Protein AF-A0A6V7JHY6-F1 (afdb_monomer)

Foldseek 3Di:
DDDDFFEEEDELCQCVDDDPSRDDPVNDDPVRGPHYHYPDWDADPVRDTHRPDCCSPPVD

InterPro domains:
  IPR001223 Glycoside hydrolase family 18, catalytic domain [PF00704] (5-58)
  IPR001223 Glycoside hydrolase family 18, catalytic domain [PS51910] (4-60)
  IPR017853 Glycoside hydrolase superfamily [SSF51445] (5-58)
  IPR050314 Glycosyl hydrolase f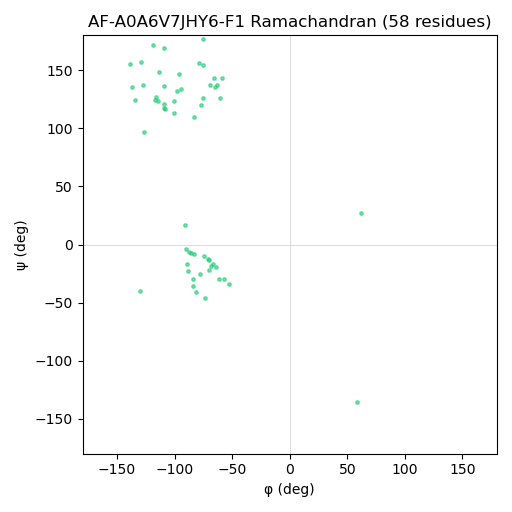amily 18 [PTHR11177] (3-59)

Organism: NCBI:txid1563983

Nearest PDB structures (foldseek):
  5y2b-assembly1_A  TM=9.836E-01  e=3.789E-05  Ostrinia furnacalis
  6le7-assembly1_A  TM=9.793E-01  e=6.446E-04  Caenorhabditis elegans
  5xep-assembly2_E  TM=9.111E-01  e=1.287E-03  Mus musculus
  6jm8-assembly1_A  TM=9.202E-01  e=1.477E-03  Ostrinia furnacalis
  5xep-assembly1_B  TM=9.111E-01  e=1.696E-03  Mus musculus

Solvent-accessible surface area (backbone atoms only — not comparable to full-atom values): 3983 Å² total; per-residue (Å²): 141,80,83,88,78,40,79,40,79,44,54,68,70,36,51,74,39,69,78,91,64,40,38,54,81,87,72,61,65,73,88,77,40,77,40,79,43,81,41,62,75,33,66,49,98,83,73,42,85,40,68,61,48,56,58,78,69,73,74,110

Structure (mmCIF, N/CA/C/O backbone):
data_AF-A0A6V7JHY6-F1
#
_entry.id   AF-A0A6V7JHY6-F1
#
loop_
_atom_site.group_PDB
_atom_site.id
_atom_site.type_symbol
_atom_site.label_atom_id
_atom_site.label_alt_id
_atom_site.label_comp_id
_atom_site.label_asym_id
_atom_site.label_entity_id
_atom_site.label_seq_id
_atom_site.pdbx_PDB_ins_code
_atom_site.Cartn_x
_atom_site.Cartn_y
_atom_site.Cartn_z
_atom_site.occupancy
_atom_site.B_iso_or_equiv
_atom_site.auth_seq_id
_atom_site.auth_comp_id
_atom_site.auth_asym_id
_atom_site.auth_atom_id
_atom_site.pdbx_PDB_model_num
ATOM 1 N N . ASN A 1 1 ? -22.528 -18.612 11.934 1.00 54.59 1 ASN A N 1
ATOM 2 C CA . ASN A 1 1 ? -22.244 -17.225 12.359 1.00 54.59 1 ASN A CA 1
ATOM 3 C C . ASN A 1 1 ? -20.938 -16.790 11.728 1.00 54.59 1 ASN A C 1
ATOM 5 O O . ASN A 1 1 ? -19.906 -17.316 12.114 1.00 54.59 1 ASN A O 1
ATOM 9 N N . GLY A 1 2 ? -20.988 -15.950 10.694 1.00 75.75 2 GLY A N 1
ATOM 10 C CA . GLY A 1 2 ? -19.788 -15.345 10.112 1.00 75.75 2 GLY A CA 1
ATOM 11 C C . GLY A 1 2 ? -19.618 -13.945 10.685 1.00 75.75 2 GLY A C 1
ATOM 12 O O . GLY A 1 2 ? -20.598 -13.210 10.745 1.00 75.75 2 GLY A O 1
ATOM 13 N N . GLU A 1 3 ? -18.414 -13.599 11.132 1.00 83.38 3 GLU A N 1
ATOM 14 C CA . GLU A 1 3 ? -18.096 -12.225 11.525 1.00 83.38 3 GLU A CA 1
ATOM 15 C C . GLU A 1 3 ? -18.214 -11.291 10.312 1.00 83.38 3 GLU A C 1
ATOM 17 O O . GLU A 1 3 ? -17.789 -11.639 9.202 1.00 83.38 3 GLU A O 1
ATOM 22 N N . GLU A 1 4 ? -18.813 -10.116 10.517 1.00 91.38 4 GLU A N 1
ATOM 23 C CA . GLU A 1 4 ? -18.914 -9.082 9.489 1.00 91.38 4 GLU A CA 1
ATOM 24 C C . GLU A 1 4 ? -17.520 -8.565 9.123 1.00 91.38 4 GLU A C 1
ATOM 26 O O . GLU A 1 4 ? -16.682 -8.305 9.987 1.00 91.38 4 GLU A O 1
ATOM 31 N N . ARG A 1 5 ? -17.259 -8.417 7.820 1.00 95.69 5 ARG A N 1
ATOM 32 C CA . ARG A 1 5 ? -15.967 -7.956 7.308 1.00 95.69 5 ARG A CA 1
ATOM 33 C C . ARG A 1 5 ? -16.120 -6.610 6.619 1.00 95.69 5 ARG A C 1
ATOM 35 O O . ARG A 1 5 ? -16.835 -6.497 5.629 1.00 95.69 5 ARG A O 1
ATOM 42 N N . ILE A 1 6 ? -15.360 -5.626 7.088 1.00 97.31 6 ILE A N 1
ATOM 43 C CA . ILE A 1 6 ? -15.087 -4.376 6.371 1.00 97.31 6 ILE A CA 1
ATOM 44 C C . ILE A 1 6 ? -13.697 -4.495 5.746 1.00 97.31 6 ILE A C 1
ATOM 46 O O . ILE A 1 6 ? -12.702 -4.592 6.473 1.00 97.31 6 ILE A O 1
ATOM 50 N N . VAL A 1 7 ? -13.642 -4.533 4.415 1.00 97.69 7 VAL A N 1
ATOM 51 C CA . VAL A 1 7 ? -12.411 -4.728 3.637 1.00 97.69 7 VAL A CA 1
ATOM 52 C C . VAL A 1 7 ? -12.034 -3.419 2.956 1.00 97.69 7 VAL A C 1
ATOM 54 O O . VAL A 1 7 ? -12.761 -2.922 2.098 1.00 97.69 7 VAL A O 1
ATOM 57 N N . CYS A 1 8 ? -10.885 -2.870 3.330 1.00 98.44 8 CYS A N 1
ATOM 58 C CA . CYS A 1 8 ? -10.388 -1.598 2.824 1.00 98.44 8 CYS A CA 1
ATOM 59 C C . CYS A 1 8 ? -9.183 -1.820 1.915 1.00 98.44 8 CYS A C 1
ATOM 61 O O . CYS A 1 8 ? -8.276 -2.572 2.258 1.00 98.44 8 CYS A O 1
ATOM 63 N N . TYR A 1 9 ? -9.143 -1.128 0.780 1.00 98.44 9 TYR A N 1
ATOM 64 C CA . TYR A 1 9 ? -7.988 -1.129 -0.113 1.00 98.44 9 TYR A CA 1
ATOM 65 C C . TYR A 1 9 ? -7.175 0.148 0.097 1.00 98.44 9 TYR A C 1
ATOM 67 O O . TYR A 1 9 ? -7.693 1.254 -0.056 1.00 98.44 9 TYR A O 1
ATOM 75 N N . TYR A 1 10 ? -5.89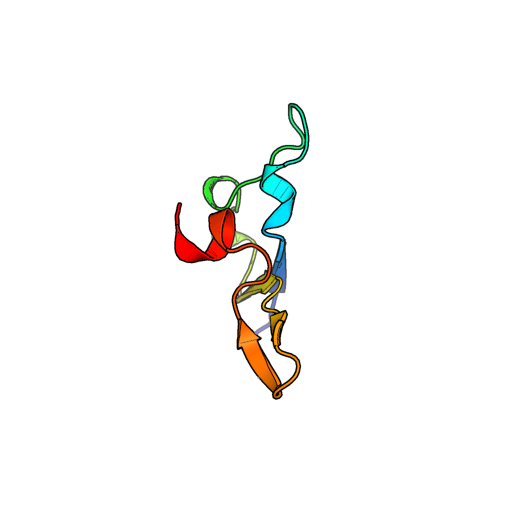4 -0.005 0.418 1.00 98.12 10 TYR A N 1
ATOM 76 C CA . TYR A 1 10 ? -4.924 1.084 0.405 1.00 98.12 10 TYR A CA 1
ATOM 77 C C . TYR A 1 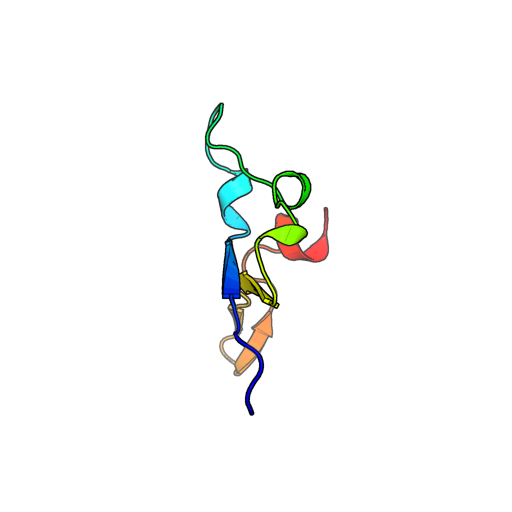10 ? -4.197 1.095 -0.937 1.00 98.12 10 TYR A C 1
ATOM 79 O O . TYR A 1 10 ? -3.739 0.056 -1.394 1.00 98.12 10 TYR A O 1
ATOM 87 N N . THR A 1 11 ? -4.064 2.268 -1.553 1.00 98.06 11 THR A N 1
ATOM 88 C CA . THR A 1 11 ? -3.405 2.424 -2.855 1.00 98.06 11 THR A CA 1
ATOM 89 C C . THR A 1 11 ? -2.072 3.143 -2.679 1.00 98.06 11 THR A C 1
ATOM 91 O O . THR A 1 11 ? -2.046 4.294 -2.236 1.00 98.06 11 THR A O 1
ATOM 94 N N . ASN A 1 12 ? -0.960 2.483 -3.010 1.00 95.94 12 ASN A N 1
ATOM 95 C CA . ASN A 1 12 ? 0.388 3.015 -2.756 1.00 95.94 12 ASN A CA 1
ATOM 96 C C . ASN A 1 12 ? 0.666 4.344 -3.485 1.00 95.94 12 ASN A C 1
ATOM 98 O O . ASN A 1 12 ? 1.349 5.217 -2.953 1.00 95.94 12 ASN A O 1
ATOM 102 N N . TRP A 1 13 ? 0.044 4.559 -4.645 1.00 97.06 13 TRP A N 1
ATOM 103 C CA . TRP A 1 13 ? 0.191 5.777 -5.440 1.00 97.06 13 TRP A CA 1
ATOM 104 C C . TRP A 1 13 ? -0.552 6.991 -4.862 1.00 97.06 13 TRP A C 1
ATOM 106 O O . TRP A 1 13 ? -0.352 8.117 -5.325 1.00 97.06 13 TRP A O 1
ATOM 116 N N . SER A 1 14 ? -1.410 6.809 -3.850 1.00 98.00 14 SER A N 1
ATOM 117 C CA . SER A 1 14 ? -2.150 7.916 -3.223 1.00 98.00 14 SER A CA 1
ATOM 118 C C . SER A 1 14 ? -1.240 8.931 -2.515 1.00 98.00 14 SER A C 1
ATOM 120 O O . SER A 1 14 ? -1.608 10.100 -2.372 1.00 98.00 14 SER A O 1
ATOM 122 N N . VAL A 1 15 ? -0.006 8.535 -2.194 1.00 96.81 15 VAL A N 1
ATOM 123 C CA . VAL A 1 15 ? 1.040 9.409 -1.642 1.00 96.81 15 VAL A CA 1
ATOM 124 C C . VAL A 1 15 ? 1.543 10.457 -2.638 1.00 96.81 15 VAL A C 1
ATOM 126 O O . VAL A 1 15 ? 2.146 11.449 -2.231 1.00 96.81 15 VAL A O 1
ATOM 129 N N . TYR A 1 16 ? 1.303 10.269 -3.936 1.00 96.88 16 TYR A N 1
ATOM 130 C CA . TYR A 1 16 ? 1.720 11.211 -4.977 1.00 96.88 16 TYR A CA 1
ATOM 131 C C . TYR A 1 16 ? 0.669 12.275 -5.290 1.00 96.88 16 TYR A C 1
ATOM 133 O O . TYR A 1 16 ? 0.922 13.176 -6.088 1.00 96.88 16 TYR A O 1
ATOM 141 N N . ARG A 1 17 ? -0.516 12.201 -4.675 1.00 98.38 17 ARG A N 1
ATOM 142 C CA . ARG A 1 17 ? -1.539 13.236 -4.838 1.00 98.38 17 ARG A CA 1
ATOM 143 C C . ARG A 1 17 ? -1.058 14.563 -4.231 1.00 98.38 17 ARG A C 1
ATOM 145 O O . ARG A 1 17 ? -0.399 14.553 -3.189 1.00 98.38 17 ARG A O 1
ATOM 152 N N . PRO A 1 18 ? -1.385 15.709 -4.850 1.00 97.75 18 PRO A N 1
ATOM 153 C CA . PRO A 1 18 ? -0.967 17.009 -4.347 1.00 97.75 18 PRO A CA 1
ATOM 154 C C . PRO A 1 18 ? -1.788 17.450 -3.127 1.00 97.75 18 PRO A C 1
ATOM 156 O O . PRO A 1 18 ? -2.956 17.091 -2.966 1.00 97.75 18 PRO A O 1
ATOM 159 N N . GLY A 1 19 ? -1.177 18.299 -2.297 1.00 97.06 19 GLY A N 1
ATOM 160 C CA . GLY A 1 19 ? -1.854 19.005 -1.209 1.00 97.06 19 GLY A CA 1
ATOM 161 C C . GLY A 1 19 ? -2.531 18.078 -0.199 1.00 97.06 19 GLY A C 1
ATOM 162 O O . GLY A 1 19 ? -1.963 17.075 0.228 1.00 97.06 19 GLY A O 1
ATOM 163 N N . THR A 1 20 ? -3.759 18.423 0.181 1.00 97.38 20 THR A N 1
ATOM 164 C CA . THR A 1 20 ? -4.555 17.700 1.187 1.00 97.38 20 THR A CA 1
ATOM 165 C C . THR A 1 20 ? -5.063 16.339 0.714 1.00 97.38 20 THR A C 1
ATOM 167 O O . THR A 1 20 ? -5.512 15.545 1.533 1.00 97.38 20 THR A O 1
ATOM 170 N N . ALA A 1 21 ? -4.984 16.047 -0.588 1.00 97.50 21 ALA A N 1
ATOM 171 C CA . ALA A 1 21 ? -5.354 14.746 -1.137 1.00 97.50 21 ALA A CA 1
ATOM 172 C C . ALA A 1 21 ? -4.225 13.706 -1.023 1.00 97.50 21 ALA A C 1
ATOM 174 O O . ALA A 1 21 ? -4.454 12.532 -1.332 1.00 97.50 21 ALA A O 1
ATOM 175 N N . LYS A 1 22 ? -3.019 14.124 -0.603 1.00 98.38 22 LYS A N 1
ATOM 176 C CA . LYS A 1 22 ? -1.898 13.233 -0.298 1.00 98.38 22 LYS A CA 1
ATOM 177 C C . LYS A 1 22 ? -2.290 12.279 0.820 1.00 98.38 22 LYS A C 1
ATOM 179 O O . LYS A 1 22 ? -2.694 12.720 1.891 1.00 98.38 22 LYS A O 1
ATOM 184 N N . TYR A 1 23 ? -2.131 10.986 0.574 1.00 98.25 23 TYR A N 1
ATOM 185 C CA . TYR A 1 23 ? -2.526 9.958 1.526 1.00 98.25 23 TYR A CA 1
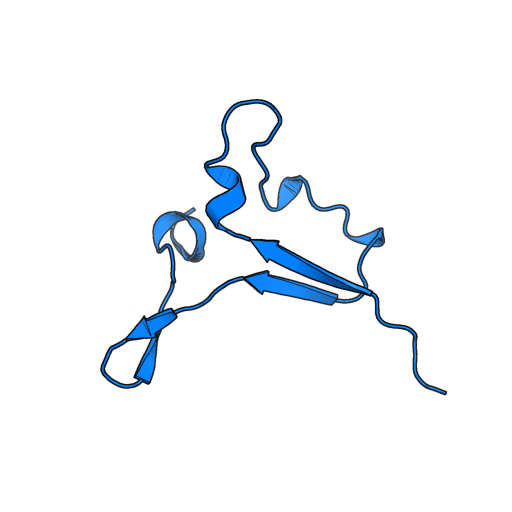ATOM 186 C C . TYR A 1 23 ? -1.417 8.913 1.655 1.00 98.25 23 TYR A C 1
ATOM 188 O O . TYR A 1 23 ? -0.954 8.361 0.663 1.00 98.25 23 TYR A O 1
ATOM 196 N N . SER A 1 24 ? -0.946 8.678 2.873 1.00 96.75 24 SER A N 1
ATOM 197 C CA . SER A 1 24 ? 0.063 7.677 3.217 1.00 96.75 24 SER A CA 1
ATOM 198 C C . SER A 1 24 ? -0.524 6.653 4.196 1.00 96.75 24 SER A C 1
ATOM 200 O O . SER A 1 24 ? -1.627 6.859 4.712 1.00 96.75 24 SER A O 1
ATOM 202 N N . PRO A 1 25 ? 0.189 5.556 4.515 1.00 96.25 25 PRO A N 1
ATOM 203 C CA . PRO A 1 25 ? -0.311 4.562 5.465 1.00 96.25 25 PRO A CA 1
ATOM 204 C C . PRO A 1 25 ? -0.639 5.157 6.842 1.00 96.25 25 PRO A C 1
ATOM 206 O O . PRO A 1 25 ? -1.565 4.706 7.506 1.00 96.25 25 PRO A O 1
ATOM 209 N N . GLN A 1 26 ? 0.062 6.222 7.246 1.00 96.56 26 GLN A N 1
ATOM 210 C CA . GLN A 1 26 ? -0.176 6.930 8.510 1.00 96.56 26 GLN A CA 1
ATOM 211 C C . GLN A 1 26 ? -1.533 7.649 8.559 1.00 96.56 26 GLN A C 1
ATOM 213 O O . GLN A 1 26 ? -1.985 8.018 9.638 1.00 96.56 26 GLN A O 1
ATOM 218 N N . ASN A 1 27 ? -2.191 7.861 7.417 1.00 97.56 27 ASN A N 1
ATOM 219 C CA . ASN A 1 27 ? -3.522 8.464 7.364 1.00 97.56 27 ASN A CA 1
ATOM 220 C C . ASN A 1 27 ? -4.658 7.442 7.546 1.00 97.56 27 ASN A C 1
ATOM 222 O O . ASN A 1 27 ? -5.820 7.842 7.648 1.00 97.56 27 ASN A O 1
ATOM 226 N N . ILE A 1 28 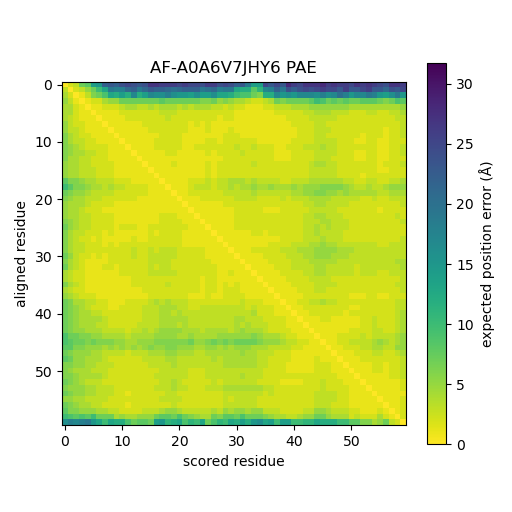? -4.352 6.141 7.572 1.00 97.94 28 ILE A N 1
ATOM 227 C CA . ILE A 1 28 ? -5.348 5.079 7.738 1.00 97.94 28 ILE A CA 1
ATOM 228 C C . ILE A 1 28 ? -5.791 5.029 9.197 1.00 97.94 28 ILE A C 1
ATOM 230 O O . ILE A 1 28 ? -4.971 4.880 10.098 1.00 97.94 28 ILE A O 1
ATOM 234 N N . ASN A 1 29 ? -7.103 5.100 9.431 1.00 97.88 29 ASN A N 1
ATOM 235 C CA . ASN A 1 29 ? -7.674 4.791 10.736 1.00 97.88 29 ASN A CA 1
ATOM 236 C C . ASN A 1 29 ? -7.864 3.263 10.850 1.00 97.88 29 ASN A C 1
ATOM 238 O O . ASN A 1 29 ? -8.744 2.720 10.174 1.00 97.88 29 ASN A O 1
ATOM 242 N N . PRO A 1 30 ? -7.080 2.561 11.691 1.00 95.75 30 PRO A N 1
ATOM 243 C CA . PRO A 1 30 ? -7.095 1.100 11.751 1.00 95.75 30 PRO A CA 1
ATOM 244 C C . PRO A 1 30 ? -8.380 0.527 12.362 1.00 95.75 30 PRO A C 1
ATOM 246 O O . PRO A 1 30 ? -8.633 -0.662 12.217 1.00 95.75 30 PRO A O 1
ATOM 249 N N . TYR A 1 31 ? -9.210 1.348 13.013 1.00 96.81 31 TYR A N 1
ATOM 250 C CA . TYR A 1 31 ? -10.450 0.900 13.654 1.00 96.81 31 TYR A CA 1
ATOM 251 C C . TYR A 1 31 ? -11.664 0.898 12.716 1.00 96.81 31 TYR A C 1
ATOM 253 O O . TYR A 1 31 ? -12.734 0.441 13.106 1.00 96.81 31 TYR A O 1
ATOM 261 N N . LEU A 1 32 ? -11.523 1.411 11.488 1.00 97.00 32 LEU A N 1
ATOM 262 C CA . LEU A 1 32 ? -12.613 1.444 10.503 1.00 97.00 32 LEU A CA 1
ATOM 263 C C . LEU A 1 32 ? -12.682 0.183 9.634 1.00 97.00 32 LEU A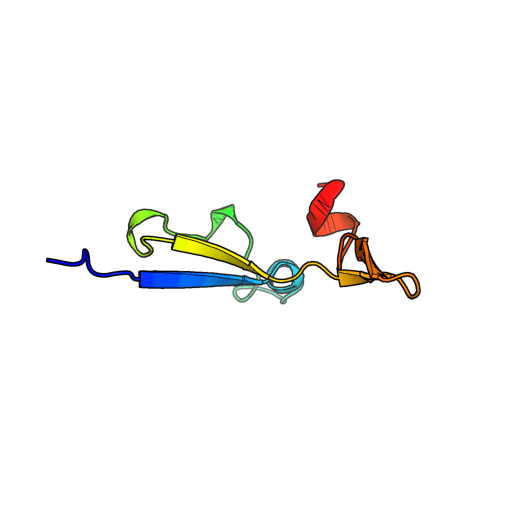 C 1
ATOM 265 O O . LEU A 1 32 ? -13.691 -0.043 8.973 1.00 97.00 32 LEU A O 1
ATOM 269 N N . CYS A 1 33 ? -11.616 -0.619 9.601 1.00 97.38 33 CYS A N 1
ATOM 270 C CA . CYS A 1 33 ? -11.474 -1.755 8.699 1.00 97.38 33 CYS A CA 1
ATOM 271 C C . CYS A 1 33 ? -11.130 -3.013 9.494 1.00 97.38 33 CYS A C 1
ATOM 273 O O . CYS A 1 33 ? -10.264 -2.989 10.360 1.00 97.38 33 CYS A O 1
ATOM 275 N N . THR A 1 34 ? -11.757 -4.134 9.149 1.00 96.88 34 THR A N 1
ATOM 276 C CA . THR A 1 34 ? -11.380 -5.454 9.692 1.00 96.88 34 THR A CA 1
ATOM 277 C C . THR A 1 34 ? -10.214 -6.072 8.919 1.00 96.88 34 THR A C 1
ATOM 279 O O . THR A 1 34 ? -9.438 -6.842 9.470 1.00 96.88 34 THR A O 1
ATOM 282 N N . HIS A 1 35 ? -10.103 -5.741 7.629 1.00 97.38 35 HIS A N 1
ATOM 283 C CA . HIS A 1 35 ? -9.058 -6.215 6.730 1.00 97.38 35 HIS A CA 1
ATOM 284 C C . HIS A 1 35 ? -8.567 -5.038 5.892 1.00 97.38 35 HIS A C 1
ATOM 286 O O . HIS A 1 35 ? -9.373 -4.273 5.355 1.00 97.38 35 HIS A O 1
ATOM 292 N N . LEU A 1 36 ? -7.250 -4.922 5.751 1.00 97.94 36 LEU A N 1
ATOM 293 C CA . LEU A 1 36 ? -6.611 -3.938 4.888 1.00 97.94 36 LEU A CA 1
ATOM 294 C C . LEU A 1 36 ? -5.841 -4.665 3.784 1.00 97.94 36 LEU A C 1
ATOM 296 O O . LEU A 1 36 ? -5.021 -5.535 4.065 1.00 97.94 36 LEU A O 1
ATOM 300 N N . ILE A 1 37 ? -6.104 -4.301 2.532 1.00 98.31 37 ILE A N 1
ATOM 301 C CA . ILE A 1 37 ? -5.443 -4.850 1.350 1.00 98.31 37 ILE A CA 1
ATOM 302 C C . ILE A 1 37 ? -4.531 -3.778 0.767 1.00 98.31 37 ILE A C 1
ATOM 304 O O . ILE A 1 37 ? -4.989 -2.703 0.380 1.00 98.31 37 ILE A O 1
ATOM 308 N N . TYR A 1 38 ? -3.237 -4.079 0.684 1.00 97.44 38 TYR A N 1
ATOM 309 C CA . TYR A 1 38 ? -2.271 -3.233 -0.007 1.00 97.44 38 TYR A CA 1
ATOM 310 C C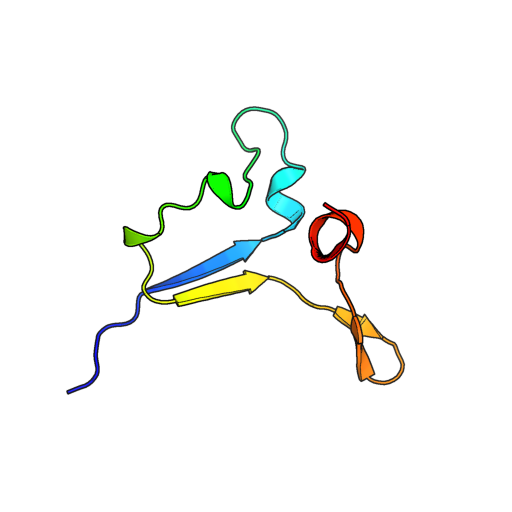 . TYR A 1 38 ? -2.399 -3.437 -1.522 1.00 97.44 38 TYR A C 1
ATOM 312 O O . TYR A 1 38 ? -2.236 -4.550 -2.025 1.00 97.44 38 TYR A O 1
ATOM 320 N N . ALA A 1 39 ? -2.709 -2.368 -2.248 1.00 96.81 39 ALA A N 1
ATOM 321 C CA . ALA A 1 39 ? -2.981 -2.373 -3.677 1.00 96.81 39 ALA A CA 1
ATOM 322 C C . ALA A 1 39 ? -1.932 -1.529 -4.427 1.00 96.81 39 ALA A C 1
ATOM 324 O O . ALA A 1 39 ? -1.754 -0.350 -4.119 1.00 96.81 39 ALA A O 1
ATOM 325 N N . PHE A 1 40 ? -1.223 -2.062 -5.422 1.00 96.81 40 PHE A N 1
ATOM 326 C CA . PHE A 1 40 ? -1.192 -3.456 -5.890 1.00 96.81 40 PHE A CA 1
ATOM 327 C C . PHE A 1 40 ? 0.249 -3.951 -5.984 1.00 96.81 40 PHE A C 1
ATOM 329 O O . PHE A 1 40 ? 1.167 -3.159 -6.153 1.00 96.81 40 PHE A O 1
ATOM 336 N N . GLY A 1 41 ? 0.431 -5.271 -5.926 1.00 96.25 41 GLY A N 1
ATOM 337 C CA . GLY A 1 41 ? 1.627 -5.912 -6.465 1.00 96.25 41 GLY A CA 1
ATOM 338 C C . GLY A 1 41 ? 1.525 -6.049 -7.986 1.00 96.25 41 GLY A C 1
ATOM 339 O O . GLY A 1 41 ? 0.429 -6.070 -8.549 1.00 96.25 41 GLY A O 1
ATOM 340 N N . GLY A 1 42 ? 2.667 -6.147 -8.658 1.00 95.75 42 GLY A N 1
ATOM 341 C CA . GLY A 1 42 ? 2.746 -6.419 -10.089 1.00 95.75 42 GLY A CA 1
ATOM 342 C C . GLY A 1 42 ? 3.273 -7.820 -10.380 1.00 95.75 42 GLY A C 1
ATOM 343 O O . GLY A 1 42 ? 3.836 -8.485 -9.514 1.00 95.75 42 GLY A O 1
ATOM 344 N N . PHE A 1 43 ? 3.168 -8.231 -11.641 1.00 97.31 43 PHE A N 1
ATOM 345 C CA . PHE A 1 43 ? 3.871 -9.402 -12.157 1.00 97.31 43 PHE A CA 1
ATOM 346 C C . PHE A 1 43 ? 4.916 -8.993 -13.197 1.00 97.31 43 PHE A C 1
ATOM 348 O O . PHE A 1 43 ? 4.785 -7.984 -13.905 1.00 97.31 43 PHE A O 1
ATOM 355 N N . THR A 1 44 ? 6.000 -9.749 -13.266 1.00 96.69 44 THR A N 1
ATOM 356 C CA . THR A 1 44 ? 6.944 -9.712 -14.382 1.00 96.69 44 THR A CA 1
ATOM 357 C C . THR A 1 44 ? 6.356 -10.429 -15.608 1.00 96.69 44 THR A C 1
ATOM 359 O O . THR A 1 44 ? 5.262 -10.992 -15.560 1.00 96.69 44 THR A O 1
ATOM 362 N N . LYS A 1 45 ? 7.081 -10.422 -16.735 1.00 96.94 45 LYS A N 1
ATOM 363 C CA . LYS A 1 45 ? 6.663 -11.155 -17.946 1.00 96.94 45 LYS A CA 1
ATOM 364 C C . LYS A 1 45 ? 6.758 -12.679 -17.781 1.00 96.94 45 LYS A C 1
ATOM 366 O O . LYS A 1 45 ? 6.093 -13.404 -18.507 1.00 96.94 45 LYS A O 1
ATOM 371 N N . ASP A 1 46 ? 7.573 -13.142 -16.840 1.00 97.69 46 ASP A N 1
ATOM 372 C CA . ASP A 1 46 ? 7.772 -14.541 -16.447 1.00 97.69 46 ASP A CA 1
ATOM 373 C C . ASP A 1 46 ? 6.840 -14.987 -15.303 1.00 97.69 46 ASP A C 1
ATOM 375 O O . ASP A 1 46 ? 7.064 -16.030 -14.699 1.00 97.69 46 ASP A O 1
ATOM 379 N N . ASN A 1 47 ? 5.768 -14.233 -15.024 1.00 96.50 47 ASN A N 1
ATOM 380 C CA . ASN A 1 47 ? 4.765 -14.534 -13.993 1.00 96.50 47 ASN A CA 1
ATOM 381 C C . ASN A 1 47 ? 5.313 -14.587 -12.555 1.00 96.50 47 ASN A C 1
ATOM 383 O O . ASN A 1 47 ? 4.727 -15.242 -11.692 1.00 96.50 47 ASN A O 1
ATOM 387 N N . THR A 1 48 ? 6.400 -13.870 -12.263 1.00 98.06 48 THR A N 1
ATOM 388 C CA . THR A 1 48 ? 6.915 -13.717 -10.896 1.00 98.06 48 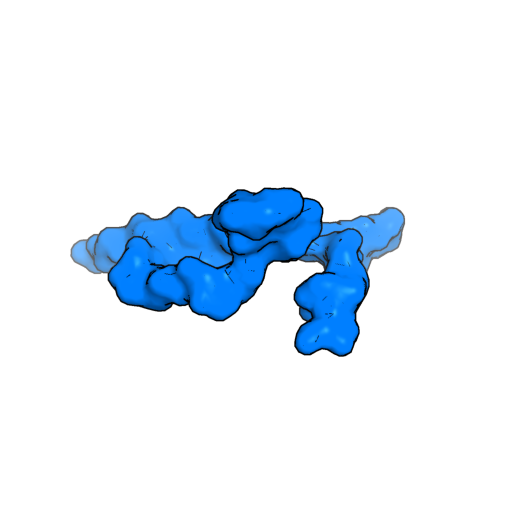THR A CA 1
ATOM 389 C C . THR A 1 48 ? 6.412 -12.420 -10.262 1.00 98.06 48 THR A C 1
ATOM 391 O O . THR A 1 48 ? 6.153 -11.428 -10.949 1.00 98.06 48 THR A O 1
ATOM 394 N N . LEU A 1 49 ? 6.198 -12.435 -8.942 1.00 96.75 49 LEU A N 1
ATOM 395 C CA . LEU A 1 49 ? 5.710 -11.270 -8.199 1.00 96.75 49 LEU A CA 1
ATOM 396 C C . LEU A 1 49 ? 6.795 -10.187 -8.155 1.00 96.75 49 LEU A C 1
ATOM 398 O O . LEU A 1 49 ? 7.960 -10.471 -7.881 1.00 96.75 49 LEU A O 1
ATOM 402 N N . LYS A 1 50 ? 6.398 -8.933 -8.369 1.00 96.69 50 LYS A N 1
ATOM 403 C CA . LYS A 1 50 ? 7.264 -7.758 -8.238 1.00 96.69 50 LYS A CA 1
ATOM 404 C C . LYS A 1 50 ? 6.525 -6.604 -7.549 1.00 96.69 50 LYS A C 1
ATOM 406 O O . LYS A 1 50 ? 5.297 -6.531 -7.652 1.00 96.69 50 LYS A O 1
ATOM 411 N N . PRO A 1 51 ? 7.238 -5.667 -6.903 1.00 96.88 51 PRO A N 1
ATOM 412 C CA . PRO A 1 51 ? 6.638 -4.400 -6.496 1.00 96.88 51 PRO A CA 1
ATOM 413 C C . PRO A 1 51 ? 6.098 -3.650 -7.721 1.00 96.88 51 PRO A C 1
ATOM 415 O O . PRO A 1 51 ? 6.685 -3.712 -8.810 1.00 96.88 51 PRO A O 1
ATOM 418 N N . PHE A 1 52 ? 4.967 -2.969 -7.555 1.00 96.12 52 PHE A N 1
ATOM 419 C CA . PHE A 1 52 ? 4.391 -2.135 -8.610 1.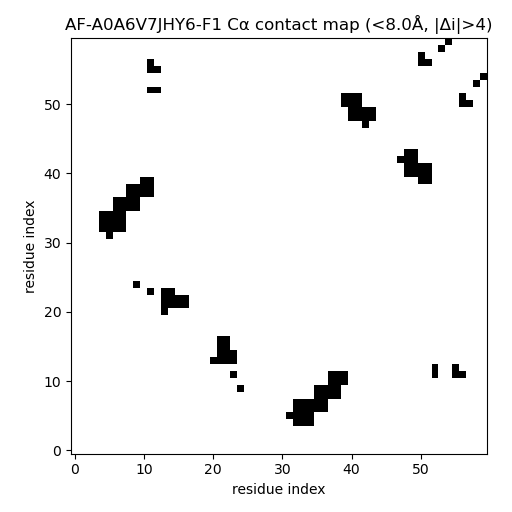00 96.12 52 PHE A CA 1
ATOM 420 C C . PHE A 1 52 ? 5.077 -0.769 -8.643 1.00 96.12 52 PHE A C 1
ATOM 422 O O . PHE A 1 52 ? 5.424 -0.279 -9.717 1.00 96.12 52 PHE A O 1
ATOM 429 N N . ASP A 1 53 ? 5.348 -0.206 -7.467 1.00 96.44 53 ASP A N 1
ATOM 430 C CA . ASP A 1 53 ? 6.170 0.981 -7.272 1.00 96.44 53 ASP A CA 1
ATOM 431 C C . ASP A 1 53 ? 7.265 0.658 -6.255 1.00 96.44 53 ASP A C 1
ATOM 433 O O . ASP A 1 53 ? 7.066 0.738 -5.046 1.00 96.44 53 ASP A O 1
ATOM 437 N N . LYS A 1 54 ? 8.456 0.312 -6.752 1.00 95.88 54 LYS A N 1
ATOM 438 C CA . LYS A 1 54 ? 9.587 -0.112 -5.916 1.00 95.88 54 LYS A CA 1
ATOM 439 C C . LYS A 1 54 ? 9.910 0.879 -4.789 1.00 95.88 54 LYS A C 1
ATOM 441 O O . LYS A 1 54 ? 10.296 0.443 -3.705 1.00 95.88 54 LYS A O 1
ATOM 446 N N . TYR A 1 55 ? 9.735 2.179 -5.028 1.00 95.56 55 TYR A N 1
ATOM 447 C CA . TYR A 1 55 ? 10.078 3.198 -4.046 1.00 95.56 55 TYR A CA 1
ATOM 448 C C . TYR A 1 55 ? 9.077 3.235 -2.882 1.00 95.56 55 TYR A C 1
ATOM 450 O O . TYR A 1 55 ? 9.506 3.241 -1.732 1.00 95.56 55 TYR A O 1
ATOM 458 N N . GLN A 1 56 ? 7.761 3.213 -3.141 1.00 95.56 56 GLN A N 1
ATOM 459 C CA . GLN A 1 56 ? 6.765 3.154 -2.049 1.00 95.56 56 GLN A CA 1
ATOM 460 C C . GLN A 1 56 ? 6.596 1.762 -1.445 1.00 95.56 56 GLN A C 1
ATOM 462 O O . GLN A 1 56 ? 6.142 1.655 -0.307 1.00 95.56 56 GLN A O 1
ATOM 467 N N . ASP A 1 57 ? 6.896 0.713 -2.208 1.00 94.38 57 ASP A N 1
ATOM 468 C CA . ASP A 1 57 ? 6.634 -0.660 -1.784 1.00 94.38 57 ASP A CA 1
ATOM 469 C C . ASP A 1 57 ? 7.759 -1.219 -0.905 1.00 94.38 57 ASP A C 1
ATOM 471 O O . ASP A 1 57 ? 7.476 -2.007 -0.006 1.00 94.38 57 ASP A O 1
ATOM 475 N N . ILE A 1 58 ? 9.024 -0.860 -1.180 1.00 94.56 58 ILE A N 1
ATOM 476 C CA . ILE A 1 58 ? 10.203 -1.523 -0.589 1.00 94.56 58 ILE A CA 1
ATOM 477 C C . ILE A 1 58 ? 11.215 -0.548 0.025 1.00 94.56 58 ILE A C 1
ATOM 479 O O . ILE A 1 58 ? 11.829 -0.872 1.038 1.00 94.56 58 ILE A O 1
ATOM 483 N N . GLU A 1 59 ? 11.470 0.597 -0.613 1.00 92.06 59 GLU A N 1
ATOM 484 C CA . GLU A 1 59 ? 12.641 1.426 -0.277 1.00 92.06 59 GLU A CA 1
ATOM 485 C C . GLU A 1 59 ? 12.395 2.455 0.835 1.00 92.06 59 GLU A C 1
ATOM 487 O O . GLU A 1 59 ? 13.354 2.916 1.454 1.00 92.06 59 GLU A O 1
ATOM 492 N N . LYS A 1 60 ? 11.142 2.840 1.068 1.00 79.31 60 LYS A N 1
ATOM 493 C CA . LYS A 1 60 ? 10.744 3.920 1.974 1.00 79.31 60 LYS A CA 1
ATOM 494 C C . LYS A 1 60 ? 9.983 3.390 3.182 1.00 79.31 60 LYS A C 1
ATOM 496 O O . LYS A 1 60 ? 10.219 3.941 4.280 1.00 79.31 60 LYS A O 1
#

Secondary structure (DSSP, 8-state):
-PPP--EEEEEGGGGGS-GGG---GGG--TTS-SEEEEE-EEE-TTS-EEESSHIIIII-

Sequence (60 aa):
NGEERIVCYYTNWSVYRPGTAKYSPQNINPYLCTHLIYAFGGFTKDNTLKPFDKYQDIEK

Radius of gyration: 14.26 Å; Cα contacts (8 Å, |Δi|>4): 69; chains: 1; bounding box: 35×36×32 Å

pLDDT: mean 95.25, std 6.67, range [54.59, 98.44]

Mean predicted aligned error: 3.45 Å